Protein AF-A0A7S2J322-F1 (afdb_monomer_lite)

Structure (mmCIF, N/CA/C/O backbone):
data_AF-A0A7S2J322-F1
#
_entry.id   AF-A0A7S2J322-F1
#
loop_
_atom_site.group_PDB
_atom_site.id
_atom_site.type_symbol
_atom_site.label_atom_id
_atom_site.label_alt_id
_atom_site.label_comp_id
_atom_site.label_asym_id
_atom_site.label_entity_id
_atom_site.label_seq_id
_atom_site.pdbx_PDB_ins_code
_atom_site.Cartn_x
_atom_site.Cartn_y
_atom_site.Cartn_z
_atom_site.occupancy
_atom_site.B_iso_or_equiv
_atom_site.auth_seq_id
_atom_site.auth_comp_id
_atom_site.auth_asym_id
_atom_site.auth_atom_id
_atom_site.pdbx_PDB_model_num
ATOM 1 N N . GLU A 1 1 ? -20.732 -16.874 -1.058 1.00 30.86 1 GLU A N 1
ATOM 2 C CA . GLU A 1 1 ? -20.302 -15.501 -0.728 1.00 30.86 1 GLU A CA 1
ATOM 3 C C . GLU A 1 1 ? -19.724 -15.494 0.681 1.00 30.86 1 GLU A C 1
ATOM 5 O O . GLU A 1 1 ? -20.482 -15.759 1.612 1.00 30.86 1 GLU A O 1
ATOM 10 N N . PRO A 1 2 ? -18.413 -15.284 0.896 1.00 35.66 2 PRO A N 1
ATOM 11 C CA . PRO A 1 2 ? -17.950 -14.985 2.237 1.00 35.66 2 PRO A CA 1
ATOM 12 C C . PRO A 1 2 ? -18.415 -13.565 2.567 1.00 35.66 2 PRO A C 1
ATOM 14 O O . PRO A 1 2 ? -18.036 -12.577 1.937 1.00 35.66 2 PRO A O 1
ATOM 17 N N . ILE A 1 3 ? -19.334 -13.515 3.520 1.00 37.97 3 ILE A N 1
ATOM 18 C CA . ILE A 1 3 ? -19.969 -12.330 4.074 1.00 37.97 3 ILE A CA 1
ATOM 19 C C . ILE A 1 3 ? -18.878 -11.418 4.656 1.00 37.97 3 ILE A C 1
ATOM 21 O O . ILE A 1 3 ? -18.383 -11.647 5.752 1.00 37.97 3 ILE A O 1
ATOM 25 N N . LEU A 1 4 ? -18.519 -10.359 3.926 1.00 45.44 4 LEU A N 1
ATOM 26 C CA . LEU A 1 4 ? -17.803 -9.185 4.443 1.00 45.44 4 LEU A CA 1
ATOM 27 C C . LEU A 1 4 ? -18.804 -8.076 4.789 1.00 45.44 4 LEU A C 1
ATOM 29 O O . LEU A 1 4 ? -18.632 -6.929 4.383 1.00 45.44 4 LEU A O 1
ATOM 33 N N . SER A 1 5 ? -19.909 -8.415 5.460 1.00 40.44 5 SER A N 1
ATOM 34 C CA . SER A 1 5 ? -20.973 -7.440 5.744 1.00 40.44 5 SER A CA 1
ATOM 35 C C . SER A 1 5 ? -20.923 -6.838 7.144 1.00 40.44 5 SER A C 1
ATOM 37 O O . SER A 1 5 ? -21.751 -5.991 7.458 1.00 40.44 5 SER A O 1
ATOM 39 N N . THR A 1 6 ? -19.970 -7.216 7.988 1.00 47.28 6 THR A N 1
ATOM 40 C CA . THR A 1 6 ? -19.761 -6.542 9.271 1.00 47.28 6 THR A CA 1
ATOM 41 C C . THR A 1 6 ? -18.275 -6.480 9.528 1.00 47.28 6 THR A C 1
ATOM 43 O O . THR A 1 6 ? -17.659 -7.481 9.886 1.00 47.28 6 THR A O 1
ATOM 46 N N . LEU A 1 7 ? -17.692 -5.305 9.311 1.00 55.72 7 LEU A N 1
ATOM 47 C CA . LEU A 1 7 ? -16.382 -4.990 9.849 1.00 55.72 7 LEU A CA 1
ATOM 48 C C . LEU A 1 7 ? -16.421 -5.319 11.355 1.00 55.72 7 LEU A C 1
ATOM 50 O O . LEU A 1 7 ? -17.170 -4.674 12.090 1.00 55.72 7 LEU A O 1
ATOM 54 N N . SER A 1 8 ? -15.709 -6.362 11.800 1.00 62.47 8 SER A N 1
ATOM 55 C CA . SER A 1 8 ? -15.627 -6.693 13.231 1.00 62.47 8 SER A CA 1
ATOM 56 C C . SER A 1 8 ? -15.111 -5.453 13.957 1.00 62.47 8 SER A C 1
ATOM 58 O O . SER A 1 8 ? -14.046 -4.981 13.575 1.00 62.47 8 SER A O 1
ATOM 60 N N . PRO A 1 9 ? -15.786 -4.903 14.980 1.00 67.44 9 PRO A N 1
ATOM 61 C CA . PRO A 1 9 ? -15.348 -3.667 15.640 1.00 67.44 9 PRO A CA 1
ATOM 62 C C . PRO A 1 9 ? -13.900 -3.728 16.163 1.00 67.44 9 PRO A C 1
ATOM 64 O O . PRO A 1 9 ? -13.290 -2.691 16.405 1.00 67.44 9 PRO A O 1
ATOM 67 N N . GLU A 1 10 ? -13.327 -4.926 16.274 1.00 72.75 10 GLU A N 1
ATOM 68 C CA . GLU A 1 10 ? -11.918 -5.193 16.565 1.00 72.75 10 GLU A CA 1
ATOM 69 C C . GLU A 1 10 ? -10.935 -4.530 15.590 1.00 72.75 10 GLU A C 1
ATOM 71 O O . GLU A 1 10 ? -9.848 -4.158 16.026 1.00 72.75 10 GLU A O 1
ATOM 76 N N . PHE A 1 11 ? -11.293 -4.286 14.317 1.00 74.75 11 PHE A N 1
ATOM 77 C CA . PHE A 1 11 ? -10.397 -3.562 13.397 1.00 74.75 11 PHE A CA 1
ATOM 78 C C . PHE A 1 11 ? -10.073 -2.151 13.911 1.00 74.75 11 PHE A C 1
ATOM 80 O O . PHE A 1 11 ? -9.031 -1.593 13.576 1.00 74.75 11 PHE A O 1
ATOM 87 N N . MET A 1 12 ? -10.949 -1.558 14.734 1.00 74.25 12 MET A N 1
ATOM 88 C CA . MET A 1 12 ? -10.711 -0.237 15.319 1.00 74.25 12 MET A CA 1
ATOM 89 C C . MET A 1 12 ? -9.549 -0.246 16.320 1.00 74.25 12 MET A C 1
ATOM 91 O O . MET A 1 12 ? -8.942 0.802 16.544 1.00 74.25 12 MET A O 1
ATOM 95 N N . LEU A 1 13 ? -9.237 -1.412 16.896 1.00 75.06 13 LEU A N 1
ATOM 96 C CA . LEU A 1 13 ? -8.139 -1.605 17.844 1.00 75.06 13 LEU A CA 1
ATOM 97 C C . LEU A 1 13 ? -6.783 -1.764 17.147 1.00 75.06 13 LEU A C 1
ATOM 99 O O . LEU A 1 13 ? -5.754 -1.610 17.798 1.00 75.06 13 LEU A O 1
ATOM 103 N N . VAL A 1 14 ? -6.767 -2.052 15.841 1.00 79.25 14 VAL A N 1
ATOM 104 C CA . VAL A 1 14 ? -5.527 -2.180 15.071 1.00 79.25 14 VAL A CA 1
ATOM 105 C C . VAL A 1 14 ? -4.951 -0.791 14.799 1.00 79.25 14 VAL A C 1
ATOM 107 O O . VAL A 1 14 ? -5.659 0.123 14.360 1.00 79.25 14 VAL A O 1
ATOM 110 N N . ASP A 1 15 ? -3.655 -0.625 15.061 1.00 84.38 15 ASP A N 1
ATOM 111 C CA . ASP A 1 15 ? -2.931 0.614 14.795 1.00 84.38 15 ASP A CA 1
ATOM 112 C C . ASP A 1 15 ? -1.641 0.346 14.016 1.00 84.38 15 ASP A C 1
ATOM 114 O O . ASP A 1 15 ? -0.675 -0.191 14.551 1.00 84.38 15 ASP A O 1
ATOM 118 N N . PHE A 1 16 ? -1.630 0.736 12.741 1.00 87.50 16 PHE A N 1
ATOM 119 C CA . PHE A 1 16 ? -0.447 0.692 11.882 1.00 87.50 16 PHE A CA 1
ATOM 120 C C . PHE A 1 16 ? 0.349 2.002 11.882 1.00 87.50 16 PHE A C 1
ATOM 122 O O . PHE A 1 16 ? 1.299 2.126 11.108 1.00 87.50 16 PHE A O 1
ATOM 129 N N . THR A 1 17 ? -0.030 3.000 12.690 1.00 90.94 17 THR A N 1
ATOM 130 C CA . THR A 1 17 ? 0.619 4.317 12.677 1.00 90.94 17 THR A CA 1
ATOM 131 C C . THR A 1 17 ? 2.111 4.183 12.955 1.00 90.94 17 THR A C 1
ATOM 133 O O . THR A 1 17 ? 2.521 3.612 13.963 1.00 90.94 17 THR A O 1
ATOM 136 N N . GLY A 1 18 ? 2.930 4.746 12.071 1.00 92.19 18 GLY A N 1
ATOM 137 C CA . GLY A 1 18 ? 4.379 4.685 12.195 1.00 92.19 18 GLY A CA 1
ATOM 138 C C . GLY A 1 18 ? 5.085 4.588 10.853 1.00 92.19 18 GLY A C 1
ATOM 139 O O . GLY A 1 18 ? 4.483 4.751 9.790 1.00 92.19 18 GLY A O 1
ATOM 140 N N . THR A 1 19 ? 6.385 4.326 10.924 1.00 91.75 19 THR A N 1
ATOM 141 C CA . THR A 1 19 ? 7.262 4.209 9.761 1.00 91.75 19 THR A CA 1
ATOM 142 C C . THR A 1 19 ? 7.713 2.765 9.608 1.00 91.75 19 THR A C 1
ATOM 144 O O . THR A 1 19 ? 8.256 2.177 10.539 1.00 91.75 19 THR A O 1
ATOM 147 N N . TRP A 1 20 ? 7.512 2.213 8.416 1.00 90.44 20 TRP A N 1
ATOM 148 C CA . TRP A 1 20 ? 7.748 0.814 8.089 1.00 90.44 20 TRP A CA 1
ATOM 149 C C . TRP A 1 20 ? 8.712 0.708 6.915 1.00 90.44 20 TRP A C 1
ATOM 151 O O . TRP A 1 20 ? 8.510 1.344 5.880 1.00 90.44 20 TRP A O 1
ATOM 161 N N . SER A 1 21 ? 9.749 -0.110 7.052 1.00 87.81 21 SER A N 1
ATOM 162 C CA . SER A 1 21 ? 10.629 -0.481 5.946 1.00 87.81 21 SER A CA 1
ATOM 163 C C . SER A 1 21 ? 10.218 -1.837 5.380 1.00 87.81 21 SER A C 1
ATOM 165 O O . SER A 1 21 ? 9.798 -2.740 6.105 1.00 87.81 21 SER A O 1
ATOM 167 N N . ARG A 1 22 ? 10.326 -1.991 4.059 1.00 84.88 22 ARG A N 1
ATOM 168 C CA . ARG A 1 22 ? 10.094 -3.287 3.417 1.00 84.88 22 ARG A CA 1
ATOM 169 C C . ARG A 1 22 ? 11.238 -4.259 3.727 1.00 84.88 22 ARG A C 1
ATOM 171 O O . ARG A 1 22 ? 12.371 -4.001 3.330 1.00 84.88 22 ARG A O 1
ATOM 178 N N . ASP A 1 23 ? 10.910 -5.421 4.295 1.00 85.19 23 ASP A N 1
ATOM 179 C CA . ASP A 1 23 ? 11.777 -6.607 4.277 1.00 85.19 23 ASP A CA 1
ATOM 180 C C . ASP A 1 23 ? 11.563 -7.372 2.961 1.00 85.19 23 ASP A C 1
ATOM 182 O O . ASP A 1 23 ? 10.588 -8.105 2.784 1.00 85.19 23 ASP A O 1
ATOM 186 N N . ASN A 1 24 ? 12.461 -7.163 1.998 1.00 81.50 24 ASN A N 1
ATOM 187 C CA . ASN A 1 24 ? 12.343 -7.758 0.668 1.00 81.50 24 ASN A CA 1
ATOM 188 C C . ASN A 1 24 ? 12.538 -9.287 0.662 1.00 81.50 24 ASN A C 1
ATOM 190 O O . ASN A 1 24 ? 12.063 -9.937 -0.272 1.00 81.50 24 ASN A O 1
ATOM 194 N N . ALA A 1 25 ? 13.166 -9.866 1.693 1.00 82.44 25 ALA A N 1
ATOM 195 C CA . ALA A 1 25 ? 13.363 -11.309 1.821 1.00 82.44 25 ALA A CA 1
ATOM 196 C C . ALA A 1 25 ? 12.055 -12.050 2.140 1.00 82.44 25 ALA A C 1
ATOM 198 O O . ALA A 1 25 ? 11.956 -13.254 1.916 1.00 82.44 25 ALA A O 1
ATOM 199 N N . ARG A 1 26 ? 11.039 -11.325 2.626 1.00 82.12 26 ARG A N 1
ATOM 200 C CA . ARG A 1 26 ? 9.709 -11.857 2.953 1.00 82.12 26 ARG A CA 1
ATOM 201 C C . ARG A 1 26 ? 8.662 -11.610 1.863 1.00 82.12 26 ARG A C 1
ATOM 203 O O . ARG A 1 26 ? 7.484 -11.881 2.075 1.00 82.12 26 ARG A O 1
ATOM 210 N N . ASN A 1 27 ? 9.059 -11.105 0.693 1.00 81.31 27 ASN A N 1
ATOM 211 C CA . ASN A 1 27 ? 8.135 -10.940 -0.428 1.00 81.31 27 ASN A CA 1
ATOM 212 C C . ASN A 1 27 ? 7.675 -12.311 -0.952 1.00 81.31 27 ASN A C 1
ATOM 214 O O . ASN A 1 27 ? 8.493 -13.120 -1.382 1.00 81.31 27 ASN A O 1
ATOM 218 N N . VAL A 1 28 ? 6.362 -12.535 -1.011 1.00 84.69 28 VAL A N 1
ATOM 219 C CA . VAL A 1 28 ? 5.769 -13.744 -1.602 1.00 84.69 28 VAL A CA 1
ATOM 220 C C . VAL A 1 28 ? 5.125 -13.389 -2.944 1.00 84.69 28 VAL A C 1
ATOM 222 O O . VAL A 1 28 ? 4.242 -12.537 -3.002 1.00 84.69 28 VAL A O 1
ATOM 225 N N . GLY A 1 29 ? 5.575 -14.020 -4.034 1.00 85.81 29 GLY A N 1
ATOM 226 C CA . GLY A 1 29 ? 4.939 -13.927 -5.358 1.00 85.81 29 GLY A CA 1
ATOM 227 C C . GLY A 1 29 ? 5.056 -12.575 -6.081 1.00 85.81 29 GLY A C 1
ATOM 228 O O . GLY A 1 29 ? 4.367 -12.348 -7.077 1.00 85.81 29 GLY A O 1
ATOM 229 N N . LEU A 1 30 ? 5.871 -11.635 -5.579 1.00 85.19 30 LEU A N 1
ATOM 230 C CA . LEU A 1 30 ? 5.950 -10.279 -6.139 1.00 85.19 30 LEU A CA 1
ATOM 231 C C . LEU A 1 30 ? 6.590 -10.255 -7.535 1.00 85.19 30 LEU A C 1
ATOM 233 O O . LEU A 1 30 ? 6.150 -9.486 -8.386 1.00 85.19 30 LEU A O 1
ATOM 237 N N . VAL A 1 31 ? 7.608 -11.081 -7.788 1.00 88.94 31 VAL A N 1
ATOM 238 C CA . VAL A 1 31 ? 8.279 -11.131 -9.098 1.00 88.94 31 VAL A CA 1
ATOM 239 C C . VAL A 1 31 ? 7.310 -11.642 -10.159 1.00 88.94 31 VAL A C 1
ATOM 241 O O . VAL A 1 31 ? 7.130 -10.997 -11.189 1.00 88.94 31 VAL A O 1
ATOM 244 N N . GLU A 1 32 ? 6.624 -12.743 -9.870 1.00 88.56 32 GLU A N 1
ATOM 245 C CA . GLU A 1 32 ? 5.627 -13.365 -10.736 1.00 88.56 32 GLU A CA 1
ATOM 246 C C . GLU A 1 32 ? 4.462 -12.407 -10.995 1.00 88.56 32 GLU A C 1
ATOM 248 O O . GLU A 1 32 ? 4.017 -12.254 -12.133 1.00 88.56 32 GLU A O 1
ATOM 253 N N . ALA A 1 33 ? 4.004 -11.698 -9.958 1.00 82.69 33 ALA A N 1
ATOM 254 C CA . ALA A 1 33 ? 2.957 -10.694 -10.091 1.00 82.69 33 ALA A CA 1
ATOM 255 C C . ALA A 1 33 ? 3.381 -9.517 -10.982 1.00 82.69 33 ALA A C 1
ATOM 257 O O . ALA A 1 33 ? 2.555 -9.014 -11.740 1.00 82.69 33 ALA A O 1
ATOM 258 N N . LEU A 1 34 ? 4.640 -9.071 -10.918 1.00 84.81 34 LEU A N 1
ATOM 259 C CA . LEU A 1 34 ? 5.160 -8.010 -11.788 1.00 84.81 34 LEU A CA 1
ATOM 260 C C . LEU A 1 34 ? 5.328 -8.500 -13.232 1.00 84.81 34 LEU A C 1
ATOM 262 O O . LEU A 1 34 ? 4.913 -7.811 -14.163 1.00 84.81 34 LEU A O 1
ATOM 266 N N . GLN A 1 35 ? 5.857 -9.708 -13.436 1.00 86.00 35 GLN A N 1
ATOM 267 C CA . GLN A 1 35 ? 5.973 -10.315 -14.767 1.00 86.00 35 GLN A CA 1
ATOM 268 C C . GLN A 1 35 ? 4.609 -10.497 -15.433 1.00 86.00 35 GLN A C 1
ATOM 270 O O . GLN A 1 35 ? 4.432 -10.134 -16.595 1.00 86.00 35 GLN A O 1
ATOM 275 N N . ALA A 1 36 ? 3.614 -10.983 -14.685 1.00 81.81 36 ALA A N 1
ATOM 276 C CA . ALA A 1 36 ? 2.243 -11.106 -15.170 1.00 81.81 36 ALA A CA 1
ATOM 277 C C . ALA A 1 36 ? 1.667 -9.757 -15.626 1.00 81.81 36 ALA A C 1
ATOM 279 O O . ALA A 1 36 ? 0.791 -9.721 -16.481 1.00 81.81 36 ALA A O 1
ATOM 280 N N . ARG A 1 37 ? 2.175 -8.638 -15.101 1.00 76.00 37 ARG A N 1
ATOM 281 C CA . ARG A 1 37 ? 1.763 -7.277 -15.473 1.00 76.00 37 ARG A CA 1
ATOM 282 C C . ARG A 1 37 ? 2.624 -6.650 -16.573 1.00 76.00 37 ARG A C 1
ATOM 284 O O . ARG A 1 37 ? 2.468 -5.467 -16.855 1.00 76.00 37 ARG A O 1
ATOM 291 N N . GLY A 1 38 ? 3.479 -7.441 -17.221 1.00 77.88 38 GLY A N 1
ATOM 292 C CA . GLY A 1 38 ? 4.224 -7.047 -18.418 1.00 77.88 38 GLY A CA 1
ATOM 293 C C . GLY A 1 38 ? 5.667 -6.608 -18.175 1.00 77.88 38 GLY A C 1
ATOM 294 O O . GLY A 1 38 ? 6.322 -6.196 -19.127 1.00 77.88 38 GLY A O 1
ATOM 295 N N . HIS A 1 39 ? 6.180 -6.709 -16.946 1.00 80.75 39 HIS A N 1
ATOM 296 C CA . HIS A 1 39 ? 7.602 -6.477 -16.688 1.00 80.75 39 HIS A CA 1
ATOM 297 C C . HIS A 1 39 ? 8.454 -7.618 -17.251 1.00 80.75 39 HIS A C 1
ATOM 299 O O . HIS A 1 39 ? 8.081 -8.792 -17.158 1.00 80.75 39 HIS A O 1
ATOM 305 N N . SER A 1 40 ? 9.640 -7.294 -17.771 1.00 87.88 40 SER A N 1
ATOM 306 C CA . SER A 1 40 ? 10.645 -8.326 -18.036 1.00 87.88 40 SER A CA 1
ATOM 307 C C . SER A 1 40 ? 11.086 -8.998 -16.727 1.00 87.88 40 SER A C 1
ATOM 309 O O . SER A 1 40 ? 10.933 -8.445 -15.634 1.00 87.88 40 SER A O 1
ATOM 311 N N . ALA A 1 41 ? 11.655 -10.203 -16.817 1.00 89.62 41 ALA A N 1
ATOM 312 C CA . ALA A 1 41 ? 12.141 -10.922 -15.637 1.00 89.62 41 ALA A CA 1
ATOM 313 C C . ALA A 1 41 ? 13.189 -10.124 -14.843 1.00 89.62 41 ALA A C 1
ATOM 315 O O . ALA A 1 41 ? 13.161 -10.120 -13.613 1.00 89.62 41 ALA A O 1
ATOM 316 N N . GLU A 1 42 ? 14.069 -9.413 -15.548 1.00 91.06 42 GLU A N 1
ATOM 317 C CA . GLU A 1 42 ? 15.102 -8.572 -14.946 1.00 91.06 42 GLU A CA 1
ATOM 318 C C . GLU A 1 42 ? 14.493 -7.366 -14.214 1.00 91.06 42 GLU A C 1
ATOM 320 O O . GLU A 1 42 ? 14.791 -7.135 -13.041 1.00 91.06 42 GLU A O 1
ATOM 325 N N . GLU A 1 43 ? 13.571 -6.642 -14.854 1.00 87.69 43 GLU A N 1
ATOM 326 C CA . GLU A 1 43 ? 12.896 -5.489 -14.242 1.00 87.69 43 GLU A CA 1
ATOM 327 C C . GLU A 1 43 ? 12.037 -5.887 -13.038 1.00 87.69 43 GLU A C 1
ATOM 329 O O . GLU A 1 43 ? 11.980 -5.151 -12.047 1.00 87.69 43 GLU A O 1
ATOM 334 N N . ALA A 1 44 ? 11.376 -7.046 -13.111 1.00 88.06 44 ALA A N 1
ATOM 335 C CA . ALA A 1 44 ? 10.562 -7.585 -12.031 1.00 88.06 44 ALA A CA 1
ATOM 336 C C . ALA A 1 44 ? 11.424 -7.935 -10.809 1.00 88.06 44 ALA A C 1
ATOM 338 O O . ALA A 1 44 ? 11.118 -7.492 -9.700 1.00 88.06 44 ALA A O 1
ATOM 339 N N . ALA A 1 45 ? 12.537 -8.649 -11.009 1.00 90.62 45 ALA A N 1
ATOM 340 C CA . ALA A 1 45 ? 13.478 -8.981 -9.941 1.00 90.62 45 ALA A CA 1
ATOM 341 C C . ALA A 1 45 ? 14.102 -7.723 -9.313 1.00 90.62 45 ALA A C 1
ATOM 343 O O . ALA A 1 45 ? 14.121 -7.581 -8.088 1.00 90.62 45 ALA A O 1
ATOM 344 N N . ALA A 1 46 ? 14.542 -6.769 -10.142 1.00 88.62 46 ALA A N 1
ATOM 345 C CA . ALA A 1 46 ? 15.109 -5.508 -9.673 1.00 88.62 46 ALA A CA 1
ATOM 346 C C . ALA A 1 46 ? 14.083 -4.656 -8.907 1.00 88.62 46 ALA A C 1
ATOM 348 O O . ALA A 1 46 ? 14.422 -3.979 -7.942 1.00 88.62 46 ALA A O 1
ATOM 349 N N . SER A 1 47 ? 12.812 -4.670 -9.308 1.00 86.38 47 SER A N 1
ATOM 350 C CA . SER A 1 47 ? 11.755 -3.917 -8.619 1.00 86.38 47 SER A CA 1
ATOM 351 C C . SER A 1 47 ? 11.309 -4.588 -7.317 1.00 86.38 47 SER A C 1
ATOM 353 O O . SER A 1 47 ? 11.020 -3.902 -6.329 1.00 86.38 47 SER A O 1
ATOM 355 N N . ALA A 1 48 ? 11.293 -5.921 -7.278 1.00 87.56 48 ALA A N 1
ATOM 356 C CA . ALA A 1 48 ? 10.978 -6.683 -6.076 1.00 87.56 48 ALA A CA 1
ATOM 357 C C . ALA A 1 48 ? 12.029 -6.495 -4.968 1.00 87.56 48 ALA A C 1
ATOM 359 O O . ALA A 1 48 ? 11.672 -6.502 -3.791 1.00 87.56 48 ALA A O 1
ATOM 360 N N . SER A 1 49 ? 13.294 -6.253 -5.323 1.00 86.62 49 SER A N 1
ATOM 361 C CA . SER A 1 49 ? 14.389 -6.099 -4.359 1.00 86.62 49 SER A CA 1
ATOM 362 C C . SER A 1 49 ? 14.584 -4.678 -3.817 1.00 86.62 49 SER A C 1
ATOM 364 O O . SER A 1 49 ? 15.183 -4.532 -2.753 1.00 86.62 49 SER A O 1
ATOM 366 N N . LYS A 1 50 ? 14.077 -3.634 -4.493 1.00 85.00 50 LYS A N 1
ATOM 367 C CA . LYS A 1 50 ? 14.298 -2.226 -4.097 1.00 85.00 50 LYS A CA 1
ATOM 368 C C . LYS A 1 50 ? 13.874 -1.935 -2.644 1.00 85.00 50 LYS A C 1
ATOM 370 O O . LYS A 1 50 ? 12.788 -2.341 -2.238 1.00 85.00 50 LYS A O 1
ATOM 375 N N . PRO A 1 51 ? 14.647 -1.210 -1.835 1.00 83.38 51 PRO A N 1
ATOM 376 C CA . PRO A 1 51 ? 14.115 -0.725 -0.571 1.00 83.38 51 PRO A CA 1
ATOM 377 C C . PRO A 1 51 ? 12.989 0.285 -0.838 1.00 83.38 51 PRO A C 1
ATOM 379 O O . PRO A 1 51 ? 12.932 0.922 -1.890 1.00 83.38 51 PRO A O 1
ATOM 382 N N . TYR A 1 52 ? 12.059 0.388 0.102 1.00 85.50 52 TYR A N 1
ATOM 383 C CA . TYR A 1 52 ? 11.234 1.578 0.261 1.00 85.50 52 TYR A CA 1
ATOM 384 C C . TYR A 1 52 ? 10.794 1.674 1.718 1.00 85.50 52 TYR A C 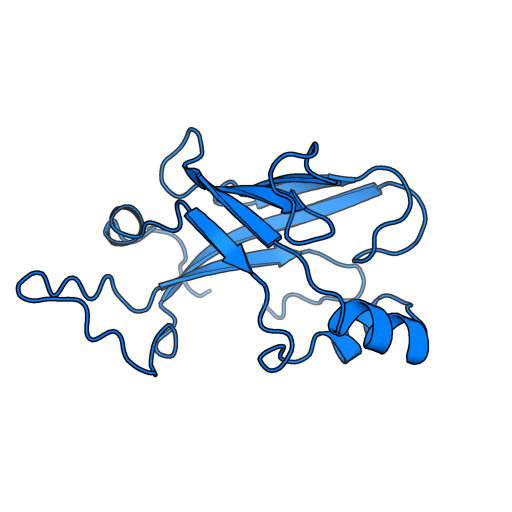1
ATOM 386 O O . TYR A 1 52 ? 10.666 0.658 2.412 1.00 85.50 52 TYR A O 1
ATOM 394 N N . VAL A 1 53 ? 10.519 2.899 2.147 1.00 90.94 53 VAL A N 1
ATOM 395 C CA . VAL A 1 53 ? 9.906 3.192 3.439 1.00 90.94 53 VAL A CA 1
ATOM 396 C C . VAL A 1 53 ? 8.487 3.696 3.230 1.00 90.94 53 VAL A C 1
ATOM 398 O O . VAL A 1 53 ? 8.184 4.360 2.235 1.00 90.94 53 VAL A O 1
ATOM 401 N N . GLN A 1 54 ? 7.600 3.350 4.155 1.00 93.31 54 GLN A N 1
ATOM 402 C CA . GLN A 1 54 ? 6.238 3.847 4.209 1.00 93.31 54 GLN A CA 1
ATOM 403 C C . GLN A 1 54 ? 5.947 4.478 5.561 1.00 93.31 54 GLN A C 1
ATOM 405 O O . GLN A 1 54 ? 6.159 3.851 6.592 1.00 93.31 54 GLN A O 1
ATOM 410 N N . ALA A 1 55 ? 5.399 5.687 5.549 1.00 94.38 55 ALA A N 1
ATOM 411 C CA . ALA A 1 55 ? 4.785 6.287 6.720 1.00 94.38 55 ALA A CA 1
ATOM 412 C C . ALA A 1 55 ? 3.272 6.067 6.649 1.00 94.38 55 ALA A C 1
ATOM 414 O O . ALA A 1 55 ? 2.626 6.429 5.662 1.00 94.38 55 ALA A O 1
ATOM 415 N N . TRP A 1 56 ? 2.726 5.454 7.691 1.00 95.00 56 TRP A N 1
ATOM 416 C CA . TRP A 1 56 ? 1.317 5.119 7.827 1.00 95.00 56 TRP A CA 1
ATOM 417 C C . TRP A 1 56 ? 0.686 6.022 8.882 1.00 95.00 56 TRP A C 1
ATOM 419 O O . TRP A 1 56 ? 1.248 6.232 9.959 1.00 95.00 56 TRP A O 1
ATOM 429 N N . ARG A 1 57 ? -0.498 6.549 8.575 1.00 95.31 57 ARG A N 1
ATOM 430 C CA . ARG A 1 57 ? -1.321 7.333 9.501 1.00 95.31 57 ARG A CA 1
ATOM 431 C C . ARG A 1 57 ? -2.793 7.015 9.293 1.00 95.31 57 ARG A C 1
ATOM 433 O O . ARG A 1 57 ? -3.198 6.650 8.188 1.00 95.31 57 ARG A O 1
ATOM 440 N N . ARG A 1 58 ? -3.601 7.200 10.334 1.00 94.12 58 ARG A N 1
ATOM 441 C CA . ARG A 1 58 ? -5.054 7.023 10.232 1.00 94.12 58 ARG A CA 1
ATOM 442 C C . ARG A 1 58 ? -5.656 7.984 9.199 1.00 94.12 58 ARG A C 1
ATOM 444 O O . ARG A 1 58 ? -5.228 9.138 9.077 1.00 94.12 58 ARG A O 1
ATOM 451 N N . GLY A 1 59 ? -6.623 7.473 8.440 1.00 92.12 59 GLY A N 1
ATOM 452 C CA . GLY A 1 59 ? -7.476 8.259 7.555 1.00 92.12 59 GLY A CA 1
ATOM 453 C C . GLY A 1 59 ? -8.560 9.022 8.319 1.00 92.12 59 GLY A C 1
ATOM 454 O O . GLY A 1 59 ? -8.534 9.114 9.547 1.00 92.12 59 GLY A O 1
ATOM 455 N N . ALA A 1 60 ? -9.506 9.596 7.576 1.00 91.50 60 ALA A N 1
ATOM 456 C CA . ALA A 1 60 ? -10.593 10.376 8.163 1.00 91.50 60 ALA A CA 1
ATOM 457 C C . ALA A 1 60 ? -11.708 9.480 8.721 1.00 91.50 60 ALA A C 1
ATOM 459 O O . ALA A 1 60 ? -12.316 9.835 9.730 1.00 91.50 60 ALA A O 1
ATOM 460 N N . GLN A 1 61 ? -11.975 8.334 8.082 1.00 89.50 61 GLN A N 1
ATOM 461 C CA . GLN A 1 61 ? -12.974 7.372 8.549 1.00 89.50 61 GLN A CA 1
ATOM 462 C C . GLN A 1 61 ? -12.329 6.186 9.289 1.00 89.50 61 GLN A C 1
ATOM 464 O O . GLN A 1 61 ? -11.166 5.845 9.044 1.00 89.50 61 GLN A O 1
ATOM 469 N N . PRO A 1 62 ? -13.072 5.517 10.193 1.00 84.94 62 PRO A N 1
ATOM 470 C CA . PRO A 1 62 ? -12.597 4.311 10.861 1.00 84.94 62 PRO A CA 1
ATOM 471 C C . PRO A 1 62 ? -12.155 3.225 9.875 1.00 84.94 62 PRO A C 1
ATOM 473 O O . PRO A 1 62 ? -12.875 2.883 8.940 1.00 84.94 62 PRO A O 1
ATOM 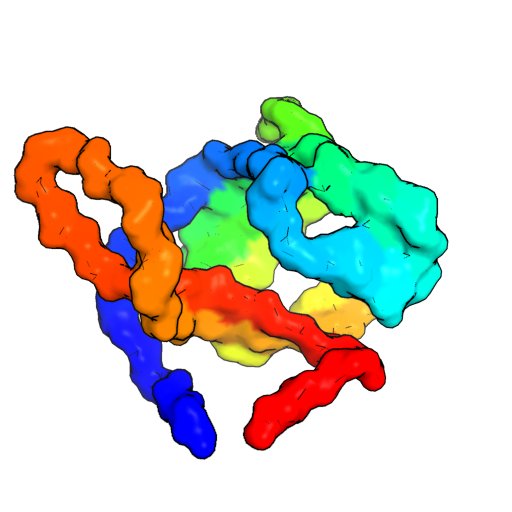476 N N . GLY A 1 63 ? -10.976 2.652 10.125 1.00 84.19 63 GLY A N 1
ATOM 477 C CA . GLY A 1 63 ? -10.403 1.579 9.310 1.00 84.19 63 GLY A CA 1
ATOM 478 C C . GLY A 1 63 ? -9.669 2.055 8.056 1.00 84.19 63 GLY A C 1
ATOM 479 O O . GLY A 1 63 ? -9.021 1.231 7.420 1.00 84.19 63 GLY A O 1
ATOM 480 N N . GLU A 1 64 ? -9.726 3.347 7.721 1.00 90.94 64 GLU A N 1
ATOM 481 C CA . GLU A 1 64 ? -8.958 3.912 6.613 1.00 90.94 64 GLU A CA 1
ATOM 482 C C . GLU A 1 64 ? -7.518 4.221 7.017 1.00 90.94 64 GLU A C 1
ATOM 484 O O . GLU A 1 64 ? -7.239 4.683 8.130 1.00 90.94 64 GLU A O 1
ATOM 489 N N . TRP A 1 65 ? -6.613 4.069 6.055 1.00 94.38 65 TRP A N 1
ATOM 490 C CA . TRP A 1 65 ? -5.197 4.374 6.228 1.00 94.38 65 TRP A CA 1
ATOM 491 C C . TRP A 1 65 ? -4.692 5.269 5.110 1.00 94.38 65 TRP A C 1
ATOM 493 O O . TRP A 1 65 ? -4.991 5.045 3.940 1.00 94.38 65 TRP A O 1
ATOM 503 N N . VAL A 1 66 ? -3.890 6.269 5.464 1.00 96.12 66 VAL A N 1
ATOM 504 C CA . VAL A 1 66 ? -3.089 7.020 4.498 1.00 96.12 66 VAL A CA 1
ATOM 505 C C . VAL A 1 66 ? -1.656 6.529 4.575 1.00 96.12 66 VAL A C 1
ATOM 507 O O . VAL A 1 66 ? -1.068 6.477 5.657 1.00 96.12 66 VAL A O 1
ATOM 510 N N . VAL A 1 67 ? -1.101 6.185 3.416 1.00 95.06 67 VAL A N 1
ATOM 511 C CA . VAL A 1 67 ? 0.247 5.635 3.296 1.00 95.06 67 VAL A CA 1
ATOM 512 C C . VAL A 1 67 ? 1.067 6.493 2.348 1.00 95.06 67 VAL A C 1
ATOM 514 O O . VAL A 1 67 ? 0.824 6.526 1.138 1.00 95.06 67 VAL A O 1
ATOM 517 N N . ALA A 1 68 ? 2.075 7.152 2.904 1.00 93.88 68 ALA A N 1
ATOM 518 C CA . ALA A 1 68 ? 3.091 7.877 2.162 1.00 93.88 68 ALA A CA 1
ATOM 519 C C . ALA A 1 68 ? 4.282 6.945 1.918 1.00 93.88 68 ALA A C 1
ATOM 521 O O . ALA A 1 68 ? 4.843 6.394 2.857 1.00 93.88 68 ALA A O 1
ATOM 522 N N . THR A 1 69 ? 4.657 6.729 0.660 1.00 90.94 69 THR A N 1
ATOM 523 C CA . THR A 1 69 ? 5.781 5.873 0.263 1.00 90.94 69 THR A CA 1
ATOM 524 C C . THR A 1 69 ? 6.952 6.732 -0.201 1.00 90.94 69 THR A C 1
ATOM 526 O O . THR A 1 69 ? 6.792 7.598 -1.063 1.00 90.94 69 THR A O 1
ATOM 529 N N . PHE A 1 70 ? 8.141 6.442 0.312 1.00 89.25 70 PHE A N 1
ATOM 530 C CA . PHE A 1 70 ? 9.401 7.117 0.005 1.00 89.25 70 PHE A CA 1
ATOM 531 C C . PHE A 1 70 ? 10.275 6.202 -0.868 1.00 89.25 70 PHE A C 1
ATOM 533 O O . PHE A 1 70 ? 9.989 5.008 -1.003 1.00 89.25 70 PHE A O 1
ATOM 540 N N . ARG A 1 71 ? 11.260 6.762 -1.582 1.00 75.44 71 ARG A N 1
ATOM 541 C CA . ARG A 1 71 ? 12.172 5.956 -2.422 1.00 75.44 71 ARG A CA 1
ATOM 542 C C . ARG A 1 71 ? 13.223 5.237 -1.579 1.00 75.44 71 ARG A C 1
ATOM 544 O O . ARG A 1 71 ? 13.496 4.082 -1.868 1.00 75.44 71 ARG A O 1
ATOM 551 N N . ASP A 1 72 ? 13.689 5.888 -0.519 1.00 74.94 72 ASP A N 1
ATOM 552 C CA . ASP A 1 72 ? 14.741 5.406 0.375 1.00 74.94 72 ASP A CA 1
ATOM 553 C C . ASP A 1 72 ? 14.295 5.545 1.845 1.00 74.94 72 ASP A C 1
ATOM 555 O O . ASP A 1 72 ? 13.100 5.684 2.122 1.00 74.94 72 ASP A O 1
ATOM 559 N N . ASP A 1 73 ? 15.242 5.482 2.781 1.00 69.38 73 ASP A N 1
ATOM 560 C CA . ASP A 1 73 ? 15.039 5.700 4.219 1.00 69.38 73 ASP A CA 1
ATOM 561 C C . ASP A 1 73 ? 14.836 7.174 4.605 1.00 69.38 73 ASP A C 1
ATOM 563 O O . ASP A 1 73 ? 14.514 7.483 5.754 1.00 69.38 73 ASP A O 1
ATOM 567 N N . ASP A 1 74 ? 14.953 8.084 3.639 1.00 76.06 74 ASP A N 1
ATOM 568 C CA . ASP A 1 74 ? 14.727 9.505 3.845 1.00 76.06 74 ASP A CA 1
ATOM 569 C C . ASP A 1 74 ? 13.231 9.863 3.828 1.00 76.06 74 ASP A C 1
ATOM 571 O O . ASP A 1 74 ? 12.632 10.156 2.789 1.00 76.06 74 ASP A O 1
ATOM 575 N N . THR A 1 75 ? 12.627 9.882 5.017 1.00 76.19 75 THR A N 1
ATOM 576 C CA . THR A 1 75 ? 11.264 10.390 5.233 1.00 76.19 75 THR A CA 1
ATOM 577 C C . THR A 1 75 ? 11.193 11.917 5.357 1.00 76.19 75 THR A C 1
ATOM 579 O O . THR A 1 75 ? 10.114 12.450 5.612 1.00 76.19 75 THR A O 1
ATOM 582 N N . SER A 1 76 ? 12.318 12.634 5.241 1.00 80.19 76 SER A N 1
ATOM 583 C CA . SER A 1 76 ? 12.358 14.105 5.267 1.00 80.19 76 SER A CA 1
ATOM 584 C C . SER A 1 76 ? 12.122 14.730 3.8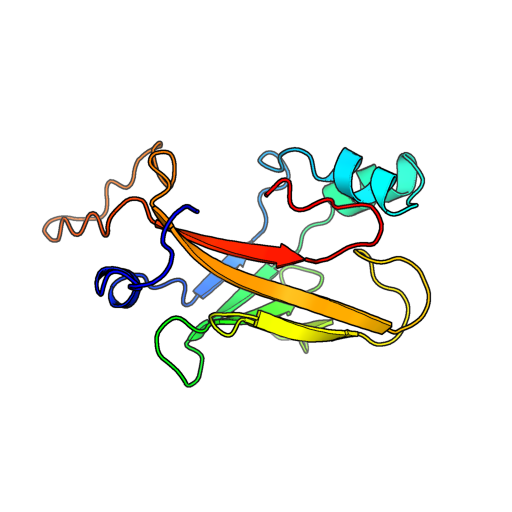87 1.00 80.19 76 SER A C 1
ATOM 586 O O . SER A 1 76 ? 11.682 15.879 3.795 1.00 80.19 76 SER A O 1
ATOM 588 N N . ALA A 1 77 ? 12.347 13.967 2.814 1.00 83.06 77 ALA A N 1
ATOM 589 C CA . ALA A 1 77 ? 11.984 14.343 1.454 1.00 83.06 77 ALA A CA 1
ATOM 590 C C . ALA A 1 77 ? 10.470 14.177 1.197 1.00 83.06 77 ALA A C 1
ATOM 592 O O . ALA A 1 77 ? 9.818 13.365 1.853 1.00 83.06 77 ALA A O 1
ATOM 593 N N . PRO A 1 78 ? 9.879 14.889 0.215 1.00 85.94 78 PRO A N 1
ATOM 594 C CA . PRO A 1 78 ? 8.498 14.644 -0.192 1.00 85.94 78 PRO A CA 1
ATOM 595 C C . PRO A 1 78 ? 8.282 13.175 -0.594 1.00 85.94 78 PRO A C 1
ATOM 597 O O . PRO A 1 78 ? 9.121 12.609 -1.307 1.00 85.94 78 PRO A O 1
ATOM 600 N N . PRO A 1 79 ? 7.164 12.544 -0.188 1.00 88.81 79 PRO A N 1
ATOM 601 C CA . PRO A 1 79 ? 6.896 11.169 -0.567 1.00 88.81 79 PRO A CA 1
ATOM 602 C C . PRO A 1 79 ? 6.780 11.068 -2.084 1.00 88.81 79 PRO A C 1
ATOM 604 O O . PRO A 1 79 ? 6.148 11.897 -2.739 1.00 88.81 79 PRO A O 1
ATOM 607 N N . ARG A 1 80 ? 7.333 9.996 -2.659 1.00 86.00 80 ARG A N 1
ATOM 608 C CA . ARG A 1 80 ? 7.152 9.722 -4.094 1.00 86.00 80 ARG A CA 1
ATOM 609 C C . ARG A 1 80 ? 5.696 9.415 -4.440 1.00 86.00 80 ARG A C 1
ATOM 611 O O . ARG A 1 80 ? 5.341 9.413 -5.614 1.00 86.00 80 ARG A O 1
ATOM 618 N N . ARG A 1 81 ? 4.901 9.045 -3.434 1.00 87.19 81 ARG A N 1
ATOM 619 C CA . ARG A 1 81 ? 3.501 8.667 -3.566 1.00 87.19 81 ARG A CA 1
ATOM 620 C C . ARG A 1 81 ? 2.802 8.746 -2.217 1.00 87.19 81 ARG A C 1
ATOM 622 O O . ARG A 1 81 ? 3.327 8.211 -1.250 1.00 87.19 81 ARG A O 1
ATOM 629 N N . GLU A 1 82 ? 1.595 9.291 -2.180 1.00 91.94 82 GLU A N 1
ATOM 630 C CA . GLU A 1 82 ? 0.675 9.163 -1.047 1.00 91.94 82 GLU A CA 1
ATOM 631 C C . GLU A 1 82 ? -0.643 8.557 -1.543 1.00 91.94 82 GLU A C 1
ATOM 633 O O . GLU A 1 82 ? -1.127 8.925 -2.612 1.00 91.94 82 GLU A O 1
ATOM 638 N N . LEU A 1 83 ? -1.189 7.588 -0.806 1.00 92.62 83 LEU A N 1
ATOM 639 C CA . LEU A 1 83 ? -2.468 6.947 -1.116 1.00 92.62 83 LEU A CA 1
ATOM 640 C C . LEU A 1 83 ? -3.346 6.861 0.129 1.00 92.62 83 LEU A C 1
ATOM 642 O O . LEU A 1 83 ? -2.878 6.433 1.184 1.00 92.62 83 LEU A O 1
ATOM 646 N N . LEU A 1 84 ? -4.627 7.189 -0.032 1.00 94.94 84 LEU A N 1
ATOM 647 C CA . LEU A 1 84 ? -5.680 6.808 0.904 1.00 94.94 84 LEU A CA 1
ATOM 648 C C . LEU A 1 84 ? -6.176 5.406 0.535 1.00 94.94 84 LEU A C 1
ATOM 650 O O . LEU A 1 84 ? -6.501 5.151 -0.622 1.00 94.94 84 LEU A O 1
ATOM 654 N N . TYR A 1 85 ? -6.265 4.528 1.526 1.00 93.31 85 TYR A N 1
ATOM 655 C CA . TYR A 1 85 ? -6.881 3.210 1.434 1.00 93.31 85 TYR A CA 1
ATOM 656 C C . TYR A 1 85 ? -8.221 3.251 2.174 1.00 93.31 85 TYR A C 1
ATOM 658 O O . TYR A 1 85 ? -8.266 2.942 3.368 1.00 93.31 85 TYR A O 1
ATOM 666 N N . PRO A 1 86 ? -9.308 3.681 1.505 1.00 93.69 86 PRO A N 1
ATOM 667 C CA . PRO A 1 86 ? -10.635 3.657 2.094 1.00 93.69 86 PRO A CA 1
ATOM 668 C C . PRO A 1 86 ? -11.169 2.225 2.128 1.00 93.69 86 PRO A C 1
ATOM 670 O O . PRO A 1 86 ? -10.812 1.407 1.275 1.00 93.69 86 PRO A O 1
ATOM 673 N N . ILE A 1 87 ? -12.048 1.926 3.083 1.00 90.00 87 ILE A N 1
ATOM 674 C CA . ILE A 1 87 ? -12.740 0.634 3.147 1.00 90.00 87 ILE A CA 1
ATOM 675 C C . ILE A 1 87 ? -13.796 0.539 2.040 1.00 90.00 87 ILE A C 1
ATOM 677 O O . ILE A 1 87 ? -14.523 1.491 1.767 1.00 90.00 87 ILE A O 1
ATOM 681 N N . GLY A 1 88 ? -13.914 -0.640 1.429 1.00 89.19 88 GLY A N 1
ATOM 682 C CA . GLY A 1 88 ? -14.828 -0.893 0.318 1.00 89.19 88 GLY A CA 1
ATOM 683 C C . GLY A 1 88 ? -14.167 -0.683 -1.041 1.00 89.19 88 GLY A C 1
ATOM 684 O O . GLY A 1 88 ? -12.947 -0.784 -1.172 1.00 89.19 88 GLY A O 1
ATOM 685 N N . THR A 1 89 ? -14.985 -0.467 -2.069 1.00 91.75 89 THR A N 1
ATOM 686 C CA . THR A 1 89 ? -14.517 -0.282 -3.448 1.00 91.75 89 THR A CA 1
ATOM 687 C C . THR A 1 89 ? -14.156 1.176 -3.700 1.00 91.75 89 THR A C 1
ATOM 689 O O . THR A 1 89 ? -14.923 2.076 -3.365 1.00 91.75 89 THR A O 1
ATOM 692 N N . TRP A 1 90 ? -13.009 1.410 -4.328 1.00 92.81 90 TRP A N 1
ATOM 693 C CA . TRP A 1 90 ? -12.513 2.741 -4.660 1.00 92.81 90 TRP A CA 1
ATOM 694 C C . TRP A 1 90 ? -11.672 2.717 -5.937 1.00 92.81 90 TRP A C 1
ATOM 696 O O . TRP A 1 90 ? -11.287 1.660 -6.434 1.00 92.81 90 TRP A O 1
ATOM 706 N N . ARG A 1 91 ? -11.407 3.898 -6.496 1.00 91.69 91 ARG A N 1
ATOM 707 C CA . ARG A 1 91 ? -10.639 4.066 -7.732 1.00 91.69 91 ARG A CA 1
ATOM 708 C C . ARG A 1 91 ? -9.328 4.766 -7.415 1.00 91.69 91 ARG A C 1
ATOM 710 O O . ARG A 1 91 ? -9.331 5.862 -6.864 1.00 91.69 91 ARG A O 1
ATOM 717 N N . GLU A 1 92 ? -8.225 4.134 -7.780 1.00 89.50 92 GLU A N 1
ATOM 718 C CA . GLU A 1 92 ? -6.897 4.728 -7.700 1.00 89.50 92 GLU A CA 1
ATOM 719 C C . GLU A 1 92 ? -6.520 5.297 -9.056 1.00 89.50 92 GLU A C 1
ATOM 721 O O . GLU A 1 92 ? -6.408 4.550 -10.029 1.00 89.50 92 GLU A O 1
ATOM 726 N N . GLU A 1 93 ? -6.293 6.603 -9.102 1.00 88.19 93 GLU A N 1
ATOM 727 C CA . GLU A 1 93 ? -5.705 7.268 -10.258 1.00 88.19 93 GLU A CA 1
ATOM 728 C C . GLU A 1 93 ? -4.191 7.352 -10.076 1.00 88.19 93 GLU A C 1
ATOM 730 O O . GLU A 1 93 ? -3.683 7.579 -8.974 1.00 88.19 93 GLU A O 1
ATOM 735 N N . TYR A 1 94 ? -3.455 7.118 -11.157 1.00 82.25 94 TYR A N 1
ATOM 736 C CA . TYR A 1 94 ? -2.006 7.228 -11.163 1.00 82.25 94 TYR A CA 1
ATOM 737 C C . TYR A 1 94 ? -1.544 7.931 -12.432 1.00 82.25 94 TYR A C 1
ATOM 739 O O . TYR A 1 94 ? -2.044 7.679 -13.528 1.00 82.25 94 TYR A O 1
ATOM 747 N N . GLU A 1 95 ? -0.571 8.818 -12.273 1.00 78.19 95 GLU A N 1
ATOM 748 C CA . GLU A 1 95 ? 0.029 9.558 -13.374 1.00 78.19 95 GLU A CA 1
ATOM 749 C C . GLU A 1 95 ? 1.345 8.908 -13.801 1.00 78.19 95 GLU A C 1
ATOM 751 O O . GLU A 1 95 ? 2.118 8.429 -12.969 1.00 78.19 95 GLU A O 1
ATOM 756 N N . GLY A 1 96 ? 1.607 8.922 -15.108 1.00 78.81 96 GLY A N 1
ATOM 757 C CA . GLY A 1 96 ? 2.825 8.359 -15.683 1.00 78.81 96 GLY A CA 1
ATOM 758 C C . GLY A 1 96 ? 2.947 6.843 -15.518 1.00 78.81 96 GLY A C 1
ATOM 759 O O . GLY A 1 96 ? 1.964 6.128 -15.323 1.00 78.81 96 GLY A O 1
ATOM 760 N N . ASP A 1 97 ? 4.177 6.356 -15.637 1.00 71.56 97 ASP A N 1
ATOM 761 C CA . ASP A 1 97 ? 4.461 4.927 -15.627 1.00 71.56 97 ASP A CA 1
ATOM 762 C C . ASP A 1 97 ? 4.347 4.353 -14.212 1.00 71.56 97 ASP A C 1
ATOM 764 O O . ASP A 1 97 ? 5.027 4.772 -13.271 1.00 71.56 97 ASP A O 1
ATOM 768 N N . SER A 1 98 ? 3.496 3.344 -14.063 1.00 70.12 98 SER A N 1
ATOM 769 C CA . SER A 1 98 ? 3.302 2.638 -12.807 1.00 70.12 98 SER A CA 1
ATOM 770 C C . SER A 1 98 ? 4.193 1.408 -12.736 1.00 70.12 98 SER A C 1
ATOM 772 O O . SER A 1 98 ? 4.110 0.507 -13.567 1.00 70.12 98 SER A O 1
ATOM 774 N N . THR A 1 99 ? 4.953 1.286 -11.645 1.00 65.31 99 THR A N 1
ATOM 775 C CA . THR A 1 99 ? 5.679 0.046 -11.311 1.00 65.31 99 THR A CA 1
ATOM 776 C C . THR A 1 99 ? 4.742 -1.153 -11.131 1.00 65.31 99 THR A C 1
ATOM 778 O O . THR A 1 99 ? 5.196 -2.286 -11.115 1.00 65.31 99 THR A O 1
ATOM 781 N N . LEU A 1 100 ? 3.443 -0.916 -10.933 1.00 68.44 100 LEU A N 1
ATOM 782 C CA . LEU A 1 100 ? 2.449 -1.964 -10.737 1.00 68.44 100 LEU A CA 1
ATOM 783 C C . LEU A 1 100 ? 1.558 -2.190 -11.952 1.00 68.44 100 LEU A C 1
ATOM 785 O O . LEU A 1 100 ? 0.926 -3.237 -11.998 1.00 68.44 100 LEU A O 1
ATOM 789 N N . PHE A 1 101 ? 1.429 -1.231 -12.866 1.00 71.12 101 PHE A N 1
ATOM 790 C CA . PHE A 1 101 ? 0.428 -1.278 -13.941 1.00 71.12 101 PHE A CA 1
ATOM 791 C C . PHE A 1 101 ? 1.009 -0.990 -15.329 1.00 71.12 101 PHE A C 1
ATOM 793 O O . PHE A 1 101 ? 0.265 -0.992 -16.305 1.00 71.12 101 PHE A O 1
ATOM 800 N N . GLY A 1 102 ? 2.326 -0.802 -15.424 1.00 65.88 102 GLY A N 1
ATOM 801 C CA . GLY A 1 102 ? 3.011 -0.523 -16.676 1.00 65.88 102 GLY A CA 1
ATOM 802 C C . GLY A 1 102 ? 2.952 0.954 -17.080 1.00 65.88 102 GLY A C 1
ATOM 803 O O . GLY A 1 102 ? 2.600 1.812 -16.263 1.00 65.88 102 GLY A O 1
ATOM 804 N N . PRO A 1 103 ? 3.358 1.261 -18.322 1.00 66.19 103 PRO A N 1
ATOM 805 C CA . PRO A 1 103 ? 3.522 2.628 -18.785 1.00 66.19 103 PRO A CA 1
ATOM 806 C C . PRO A 1 103 ? 2.196 3.335 -19.074 1.00 66.19 103 PRO A C 1
ATOM 808 O O . PRO A 1 103 ? 1.212 2.709 -19.469 1.00 66.19 103 PRO A O 1
ATOM 811 N N . GLY A 1 104 ? 2.217 4.662 -18.947 1.00 69.31 104 GLY A N 1
ATOM 812 C CA . GLY A 1 104 ? 1.058 5.526 -19.144 1.00 69.31 104 GLY A CA 1
ATOM 813 C C . GLY A 1 104 ? 0.151 5.585 -17.915 1.00 69.31 104 GLY A C 1
ATOM 814 O O . GLY A 1 104 ? -0.241 4.561 -17.354 1.00 69.31 104 GLY A O 1
ATOM 815 N N . GLY A 1 105 ? -0.197 6.810 -17.513 1.00 78.19 105 GLY A N 1
ATOM 816 C CA . GLY A 1 105 ? -1.134 7.037 -16.418 1.00 78.19 105 GLY A CA 1
ATOM 817 C C . GLY A 1 105 ? -2.479 6.357 -16.674 1.00 78.19 105 GLY A C 1
ATOM 818 O O . GLY A 1 105 ? -2.848 6.054 -17.811 1.00 78.19 105 GLY A O 1
ATOM 819 N N . GLY A 1 106 ? -3.231 6.114 -15.611 1.00 84.44 106 GLY A N 1
ATOM 820 C CA . GLY A 1 106 ? -4.481 5.385 -15.707 1.00 84.44 106 GLY A CA 1
ATOM 821 C C . GLY A 1 106 ? -5.249 5.355 -14.401 1.00 84.44 106 GLY A C 1
ATOM 822 O O . GLY A 1 106 ? -4.979 6.106 -13.465 1.00 84.44 106 GLY A O 1
ATOM 823 N N . ALA A 1 107 ? -6.233 4.464 -14.362 1.00 86.00 107 ALA A N 1
ATOM 824 C CA . ALA A 1 107 ? -7.010 4.213 -13.168 1.00 86.00 107 ALA A CA 1
ATOM 825 C C . ALA A 1 107 ? -7.225 2.718 -12.969 1.00 86.00 107 ALA A C 1
ATOM 827 O O . ALA A 1 107 ? -7.439 1.977 -13.932 1.00 86.00 107 ALA A O 1
ATOM 828 N N . VAL A 1 108 ? -7.199 2.292 -11.711 1.00 86.44 108 VAL A N 1
ATOM 829 C CA . VAL A 1 108 ? -7.466 0.914 -11.306 1.00 86.44 108 VAL A CA 1
ATOM 830 C C . VAL A 1 108 ? -8.559 0.893 -10.245 1.00 86.44 108 VAL A C 1
ATOM 832 O O . VAL A 1 108 ? -8.549 1.689 -9.305 1.00 86.44 108 VAL A O 1
ATOM 835 N N . GLU A 1 109 ? -9.520 -0.014 -10.400 1.00 89.88 109 GLU A N 1
ATOM 836 C CA . GLU A 1 109 ? -10.506 -0.275 -9.354 1.00 89.88 109 GLU A CA 1
ATOM 837 C C . GLU A 1 109 ? -9.879 -1.162 -8.285 1.00 89.88 109 GLU A C 1
ATOM 839 O O . GLU A 1 109 ? -9.216 -2.164 -8.572 1.00 89.88 109 GLU A O 1
ATOM 844 N N . ARG A 1 110 ? -10.063 -0.767 -7.033 1.00 89.94 110 ARG A N 1
ATOM 845 C CA . ARG A 1 110 ? -9.509 -1.423 -5.861 1.00 89.94 110 ARG A CA 1
ATOM 846 C C . ARG A 1 110 ? -10.607 -1.716 -4.867 1.00 89.94 110 ARG A C 1
ATOM 848 O O . ARG A 1 110 ? -11.625 -1.030 -4.826 1.00 89.94 110 ARG A O 1
ATOM 855 N N . ARG A 1 111 ? -10.373 -2.726 -4.040 1.00 90.06 111 ARG A N 1
ATOM 856 C CA . ARG A 1 111 ? -11.230 -3.027 -2.901 1.00 90.06 111 ARG A CA 1
ATOM 857 C C . ARG A 1 111 ? -10.365 -3.241 -1.672 1.00 90.06 111 ARG A C 1
ATOM 859 O O . ARG A 1 111 ? -9.483 -4.096 -1.689 1.00 90.06 111 ARG A O 1
ATOM 866 N N . THR A 1 112 ? -10.625 -2.468 -0.624 1.00 90.50 112 THR A N 1
ATOM 867 C CA . THR A 1 112 ? -9.958 -2.619 0.672 1.00 90.50 112 THR A CA 1
ATOM 868 C C . THR A 1 112 ? -10.914 -3.244 1.668 1.00 90.50 112 THR A C 1
ATOM 870 O O . THR A 1 112 ? -12.048 -2.782 1.822 1.00 90.50 112 THR A O 1
ATOM 873 N N . VAL A 1 113 ? -10.473 -4.293 2.347 1.00 87.06 113 VAL A N 1
ATOM 874 C CA . VAL A 1 113 ? -11.277 -5.022 3.328 1.00 87.06 113 VAL A CA 1
ATOM 875 C C . VAL A 1 113 ? -10.406 -5.471 4.493 1.00 87.06 113 VAL A C 1
ATOM 877 O O . VAL A 1 113 ? -9.200 -5.665 4.344 1.00 87.06 113 VAL A O 1
ATOM 880 N N . TRP A 1 114 ? -11.039 -5.661 5.645 1.00 83.19 114 TRP A N 1
ATOM 881 C CA . TRP A 1 114 ? -10.444 -6.377 6.764 1.00 83.19 114 TRP A CA 1
ATOM 882 C C . TRP A 1 114 ? -10.839 -7.845 6.669 1.00 83.19 114 TRP A C 1
ATOM 884 O O . TRP A 1 114 ? -12.030 -8.159 6.616 1.00 83.19 114 TRP A O 1
ATOM 894 N N . LEU A 1 115 ? -9.849 -8.729 6.613 1.00 79.56 115 LEU A N 1
ATOM 895 C CA . LEU A 1 115 ? -10.049 -10.174 6.584 1.00 79.56 115 LEU A CA 1
ATOM 896 C C . LEU A 1 115 ? -9.585 -10.768 7.900 1.00 79.56 115 LEU A C 1
ATOM 898 O O . LEU A 1 115 ? -8.516 -10.408 8.381 1.00 79.56 115 LEU A O 1
ATOM 902 N N . HIS A 1 116 ? -10.353 -11.706 8.448 1.00 73.81 116 HIS A N 1
ATOM 903 C CA . HIS A 1 116 ? -9.821 -12.576 9.484 1.00 73.81 116 HIS A CA 1
ATOM 904 C C . HIS A 1 116 ? -8.818 -13.529 8.825 1.00 73.81 116 HIS A C 1
ATOM 906 O O . HIS A 1 116 ? -9.210 -14.382 8.031 1.00 73.81 116 HIS A O 1
ATOM 912 N N . GLU A 1 117 ? -7.540 -13.366 9.131 1.00 70.69 117 GLU A N 1
ATOM 913 C CA . GLU A 1 117 ? -6.433 -14.117 8.558 1.00 70.69 117 GLU A CA 1
ATOM 914 C C . GLU A 1 117 ? -5.676 -14.837 9.673 1.00 70.69 117 GLU A C 1
ATOM 916 O O . GLU A 1 117 ? -4.796 -14.232 10.277 1.00 70.69 117 GLU A O 1
ATOM 921 N N . PRO A 1 118 ? -5.988 -16.116 9.957 1.00 64.44 118 PRO A N 1
ATOM 922 C CA . PRO A 1 118 ? -5.418 -16.851 11.081 1.00 64.44 118 PRO A CA 1
ATOM 923 C C . PRO A 1 118 ? -3.887 -16.935 11.114 1.00 64.44 118 PRO A C 1
ATOM 925 O O . PRO A 1 118 ? -3.313 -17.247 12.153 1.00 64.44 118 PRO A O 1
ATOM 928 N N . SER A 1 119 ? -3.212 -16.697 9.991 1.00 61.78 119 SER A N 1
ATOM 929 C CA . SER A 1 119 ? -1.750 -16.646 9.940 1.00 61.78 119 SER A CA 1
ATOM 930 C C . SER A 1 119 ? -1.164 -15.237 10.078 1.00 61.78 119 SER A C 1
ATOM 932 O O . SER A 1 119 ? 0.055 -15.099 10.175 1.00 61.78 119 SER A O 1
ATOM 934 N N . ALA A 1 120 ? -1.997 -14.192 10.134 1.00 61.59 120 ALA A N 1
ATOM 935 C CA . ALA A 1 120 ? -1.552 -12.841 10.446 1.00 61.59 120 ALA A CA 1
ATOM 936 C C . ALA A 1 120 ? -0.919 -12.853 11.845 1.00 61.59 120 ALA A C 1
ATOM 938 O O . ALA A 1 120 ? -1.575 -13.186 12.831 1.00 61.59 120 ALA A O 1
ATOM 939 N N . ASP A 1 121 ? 0.379 -12.551 11.900 1.00 55.03 121 ASP A N 1
ATOM 940 C CA . ASP A 1 121 ? 1.194 -12.501 13.117 1.00 55.03 121 ASP A CA 1
ATOM 941 C C . ASP A 1 121 ? 1.411 -13.848 13.842 1.00 55.03 121 ASP A C 1
ATOM 943 O O . ASP A 1 121 ? 1.698 -13.869 15.041 1.00 55.03 121 ASP A O 1
ATOM 947 N N . SER A 1 122 ? 1.347 -14.991 13.135 1.00 52.62 122 SER A N 1
ATOM 948 C CA . SER A 1 122 ? 1.605 -16.318 13.737 1.00 52.62 122 SER A CA 1
ATOM 949 C C . SER A 1 122 ? 3.016 -16.479 14.325 1.00 52.62 122 SER A C 1
ATOM 951 O O . SER A 1 122 ? 3.227 -17.331 15.188 1.00 52.62 122 SER A O 1
ATOM 953 N N . ASP A 1 123 ? 3.957 -15.626 13.916 1.00 47.94 123 ASP A N 1
ATOM 954 C CA . ASP A 1 123 ? 5.325 -15.583 14.427 1.00 47.94 123 ASP A CA 1
ATOM 955 C C . ASP A 1 123 ? 5.510 -14.400 15.403 1.00 47.94 123 ASP A C 1
ATOM 957 O O . ASP A 1 123 ? 6.150 -13.401 15.091 1.00 47.94 123 ASP A O 1
ATOM 961 N N . ALA A 1 124 ? 4.952 -14.556 16.609 1.00 42.03 124 ALA A N 1
ATOM 962 C CA . ALA A 1 124 ? 5.306 -13.876 17.863 1.00 42.03 124 ALA A CA 1
ATOM 963 C C . ALA A 1 124 ? 5.230 -12.329 17.940 1.00 42.03 124 ALA A C 1
ATOM 965 O O . ALA A 1 124 ? 6.164 -11.616 17.577 1.00 42.03 124 ALA A O 1
ATOM 966 N N . GLN A 1 125 ? 4.229 -11.821 18.673 1.00 41.94 125 GLN A N 1
ATOM 967 C CA . GLN A 1 125 ? 4.379 -10.589 19.458 1.00 41.94 125 GLN A CA 1
ATOM 968 C C . GLN A 1 125 ? 4.358 -10.902 20.960 1.00 41.94 125 GLN A C 1
ATOM 970 O O . GLN A 1 125 ? 3.309 -10.959 21.596 1.00 41.94 125 GLN A O 1
ATOM 975 N N . VAL A 1 126 ? 5.545 -11.077 21.550 1.00 43.19 126 VAL A N 1
ATOM 976 C CA . VAL A 1 126 ? 5.743 -10.774 22.974 1.00 43.19 126 VAL A CA 1
ATOM 977 C C . VAL A 1 126 ? 5.900 -9.260 23.057 1.00 43.19 126 VAL A C 1
ATOM 979 O O . VAL A 1 126 ? 6.997 -8.727 22.913 1.00 43.19 126 VAL A O 1
ATOM 982 N N . ILE A 1 127 ? 4.784 -8.560 23.219 1.00 42.88 127 ILE A N 1
ATOM 983 C CA . ILE A 1 127 ? 4.771 -7.142 23.580 1.00 42.88 127 ILE A CA 1
ATOM 984 C C . ILE A 1 127 ? 4.678 -7.029 25.103 1.00 42.88 127 ILE A C 1
ATOM 986 O O . ILE A 1 127 ? 3.992 -7.816 25.754 1.00 42.88 127 ILE A O 1
ATOM 990 N N . ASN A 1 128 ? 5.461 -6.093 25.647 1.00 37.75 128 ASN A N 1
ATOM 991 C CA . ASN A 1 128 ? 5.675 -5.831 27.070 1.00 37.75 128 ASN A CA 1
ATOM 992 C C . ASN A 1 128 ? 4.415 -5.982 27.939 1.00 37.75 128 ASN A C 1
ATOM 994 O O . ASN A 1 128 ? 3.317 -5.596 27.549 1.00 37.75 128 ASN A O 1
ATOM 998 N N . GLU A 1 129 ? 4.644 -6.517 29.139 1.00 43.22 129 GLU A N 1
ATOM 999 C CA . GLU A 1 129 ? 3.715 -6.732 30.249 1.00 43.22 129 GLU A CA 1
ATOM 1000 C C . GLU A 1 129 ? 2.388 -5.947 30.178 1.00 43.22 129 GLU A C 1
ATOM 1002 O O . GLU A 1 129 ? 2.337 -4.743 30.422 1.00 43.22 129 GLU A O 1
ATOM 1007 N N . GLY A 1 130 ? 1.284 -6.669 29.948 1.00 38.88 130 GLY A N 1
ATOM 1008 C CA . GLY A 1 130 ? -0.002 -6.304 30.552 1.00 38.88 130 GLY A CA 1
ATOM 1009 C C . GLY A 1 130 ? -1.188 -5.999 29.639 1.00 38.88 130 GLY A C 1
ATOM 1010 O O . GLY A 1 130 ? -2.272 -5.797 30.178 1.00 38.88 130 GLY A O 1
ATOM 1011 N N . LEU A 1 131 ? -1.065 -6.023 28.308 1.00 36.66 131 LEU A N 1
ATOM 1012 C CA . LEU A 1 131 ? -2.231 -5.876 27.423 1.00 36.66 131 LEU A CA 1
ATOM 1013 C C . LEU A 1 131 ? -2.211 -6.911 26.284 1.00 36.66 131 LEU A C 1
ATOM 1015 O O . LEU A 1 131 ? -1.792 -6.633 25.165 1.00 36.66 131 LEU A O 1
ATOM 1019 N N . LEU A 1 132 ? -2.699 -8.123 26.572 1.00 38.53 132 LEU A N 1
ATOM 1020 C CA . LEU A 1 132 ? -3.117 -9.089 25.549 1.00 38.53 132 LEU A CA 1
ATOM 1021 C C . LEU A 1 132 ? -4.416 -8.588 24.907 1.00 38.53 132 LEU A C 1
ATOM 1023 O O . LEU A 1 132 ? -5.507 -9.080 25.182 1.00 38.53 132 LEU A O 1
ATOM 1027 N N . LEU A 1 133 ? -4.303 -7.587 24.044 1.00 41.66 133 LEU A N 1
ATOM 1028 C CA . LEU A 1 133 ? -5.171 -7.560 22.885 1.00 41.66 133 LEU A CA 1
ATOM 1029 C C . LEU A 1 133 ? -4.447 -8.462 21.889 1.00 41.66 133 LEU A C 1
ATOM 1031 O O . LEU A 1 133 ? -3.441 -8.056 21.323 1.00 41.66 133 LEU A O 1
ATOM 1035 N N . THR A 1 134 ? -4.894 -9.700 21.696 1.00 49.50 134 THR A N 1
ATOM 1036 C CA . THR A 1 134 ? -4.812 -10.249 20.343 1.00 49.50 134 THR A CA 1
ATOM 1037 C C . THR A 1 134 ? -6.036 -9.667 19.650 1.00 49.50 134 THR A C 1
ATOM 1039 O O . THR A 1 134 ? -7.094 -10.303 19.721 1.00 49.50 134 THR A O 1
ATOM 1042 N N . PRO A 1 135 ? -5.986 -8.433 19.083 1.00 47.38 135 PRO A N 1
ATOM 1043 C CA . PRO A 1 135 ? -6.999 -8.083 18.102 1.00 47.38 135 PRO A CA 1
ATOM 1044 C C . PRO A 1 135 ? -6.945 -9.239 17.115 1.00 47.38 135 PRO A C 1
ATOM 1046 O O . PRO A 1 135 ? -5.842 -9.661 16.755 1.00 47.38 135 PRO A O 1
ATOM 1049 N N . GLY A 1 136 ? -8.099 -9.856 16.850 1.00 54.19 136 GLY A N 1
ATOM 1050 C CA . GLY A 1 136 ? -8.164 -11.070 16.052 1.00 54.19 136 GLY A CA 1
ATOM 1051 C C . GLY A 1 136 ? -7.211 -10.942 14.875 1.00 54.19 136 GLY A C 1
ATOM 1052 O O . GLY A 1 136 ? -7.083 -9.864 14.314 1.00 54.19 136 GLY A O 1
ATOM 1053 N N . GLN A 1 137 ? -6.466 -12.001 14.610 1.00 69.75 137 GLN A N 1
ATOM 1054 C CA . GLN A 1 137 ? -5.762 -12.287 13.369 1.00 69.75 137 GLN A CA 1
ATOM 1055 C C . GLN A 1 137 ? -6.424 -11.584 12.168 1.00 69.75 137 GLN A C 1
ATOM 1057 O O . GLN A 1 137 ? -7.327 -12.135 11.547 1.00 69.75 137 GLN A O 1
ATOM 1062 N N . LEU A 1 138 ? -6.067 -10.326 11.898 1.00 74.00 138 LEU A N 1
ATOM 1063 C CA . LEU A 1 138 ? -6.802 -9.431 11.003 1.00 74.00 138 LEU A CA 1
ATOM 1064 C C . LEU A 1 138 ? -5.813 -8.828 10.016 1.00 74.00 138 LEU A C 1
ATOM 1066 O O . LEU A 1 138 ? -4.858 -8.156 10.397 1.00 74.00 138 LEU A O 1
ATOM 1070 N N . ALA A 1 139 ? -6.080 -9.021 8.731 1.00 80.19 139 ALA A N 1
ATOM 1071 C CA . ALA A 1 139 ? -5.306 -8.443 7.648 1.00 80.19 139 ALA A CA 1
ATOM 1072 C C . ALA A 1 139 ? -6.066 -7.273 7.014 1.00 80.19 139 ALA A C 1
ATOM 1074 O O . ALA A 1 139 ? -7.233 -7.405 6.636 1.00 80.19 139 ALA A O 1
ATOM 1075 N N . HIS A 1 140 ? -5.386 -6.137 6.849 1.00 85.94 140 HIS A N 1
ATOM 1076 C CA . HIS A 1 140 ? -5.864 -5.031 6.023 1.00 85.94 140 HIS A CA 1
ATOM 1077 C C . HIS A 1 140 ? -5.445 -5.272 4.572 1.00 85.94 140 HIS A C 1
ATOM 1079 O O . HIS A 1 140 ? -4.305 -5.019 4.173 1.00 85.94 140 HIS A O 1
ATOM 1085 N N . THR A 1 141 ? -6.362 -5.813 3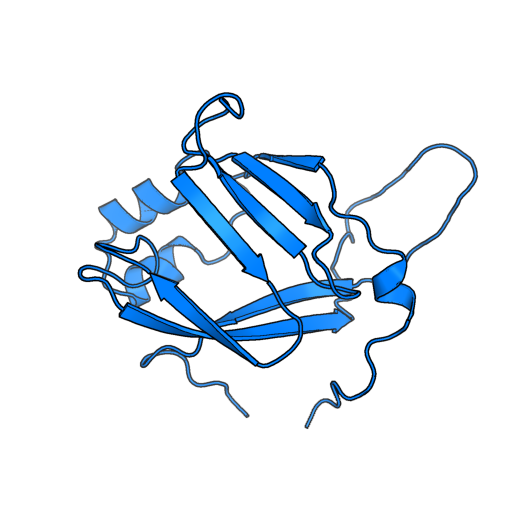.778 1.00 86.62 141 THR A N 1
ATOM 1086 C CA . THR A 1 141 ? -6.076 -6.302 2.430 1.00 86.62 141 THR A CA 1
ATOM 1087 C C . THR A 1 141 ? -6.618 -5.342 1.385 1.00 86.62 141 THR A C 1
ATOM 1089 O O . THR A 1 141 ? -7.781 -4.953 1.434 1.00 86.62 141 THR A O 1
ATOM 1092 N N . THR A 1 142 ? -5.789 -4.992 0.398 1.00 88.81 142 THR A N 1
ATOM 1093 C CA . THR A 1 1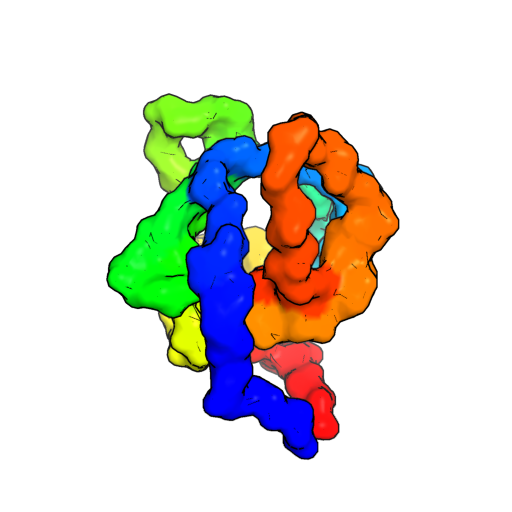42 ? -6.220 -4.262 -0.802 1.00 88.81 142 THR A CA 1
ATOM 1094 C C . THR A 1 142 ? -6.018 -5.126 -2.036 1.00 88.81 142 THR A C 1
ATOM 1096 O O . THR A 1 142 ? -4.890 -5.493 -2.366 1.00 88.81 142 THR A O 1
ATOM 1099 N N . THR A 1 143 ? -7.101 -5.414 -2.749 1.00 87.06 143 THR A N 1
ATOM 1100 C CA . THR A 1 143 ? -7.063 -6.085 -4.052 1.00 87.06 143 THR A CA 1
ATOM 1101 C C . THR A 1 143 ? -7.219 -5.064 -5.177 1.00 87.06 143 THR A C 1
ATOM 1103 O O . THR A 1 143 ? -7.667 -3.936 -4.969 1.00 87.06 143 THR A O 1
ATOM 1106 N N . SER A 1 144 ? -6.775 -5.412 -6.384 1.00 83.75 144 SER A N 1
ATOM 1107 C CA . SER A 1 144 ? -6.893 -4.557 -7.570 1.00 83.75 144 SER A CA 1
ATOM 1108 C C . SER A 1 144 ? -7.526 -5.350 -8.704 1.00 83.75 144 SER A C 1
ATOM 1110 O O . SER A 1 144 ? -7.025 -6.419 -9.056 1.00 83.75 144 SER A O 1
ATOM 1112 N N . ALA A 1 145 ? -8.589 -4.813 -9.295 1.00 79.12 145 ALA A N 1
ATOM 1113 C CA . ALA A 1 145 ? -9.181 -5.354 -10.504 1.00 79.12 145 ALA A CA 1
ATOM 1114 C C . ALA A 1 145 ? -8.214 -5.103 -11.665 1.00 79.12 145 ALA A C 1
ATOM 1116 O O . ALA A 1 145 ? -7.948 -3.968 -12.056 1.00 79.12 145 ALA A O 1
ATOM 1117 N N . THR A 1 146 ? -7.644 -6.171 -12.211 1.00 67.38 146 THR A N 1
ATOM 1118 C CA . THR A 1 146 ? -6.770 -6.092 -13.386 1.00 67.38 146 THR A CA 1
ATOM 1119 C C . THR A 1 146 ? -7.375 -6.929 -14.501 1.00 67.38 146 THR A C 1
ATOM 1121 O O . THR A 1 146 ? -8.062 -7.910 -14.231 1.00 67.38 146 THR A O 1
ATOM 1124 N N . LYS A 1 147 ? -7.088 -6.600 -15.768 1.00 58.91 147 LYS A N 1
ATOM 1125 C CA . LYS A 1 147 ? -7.562 -7.391 -16.924 1.00 58.91 147 LYS A CA 1
ATOM 1126 C C . LYS A 1 147 ? -7.142 -8.872 -16.868 1.00 58.91 147 LYS A C 1
ATOM 1128 O O . LYS A 1 147 ? -7.737 -9.694 -17.553 1.00 58.91 147 LYS A O 1
ATOM 1133 N N . LEU A 1 148 ? -6.117 -9.192 -16.074 1.00 53.84 148 LEU A N 1
ATOM 1134 C CA . LEU A 1 148 ? -5.563 -10.535 -15.893 1.00 53.84 148 LEU A CA 1
ATOM 1135 C C . LEU A 1 148 ? -6.008 -11.203 -14.581 1.00 53.84 148 LEU A C 1
ATOM 1137 O O . LEU A 1 148 ? -5.865 -12.413 -14.433 1.00 53.84 148 LEU A O 1
ATOM 1141 N N . GLY A 1 149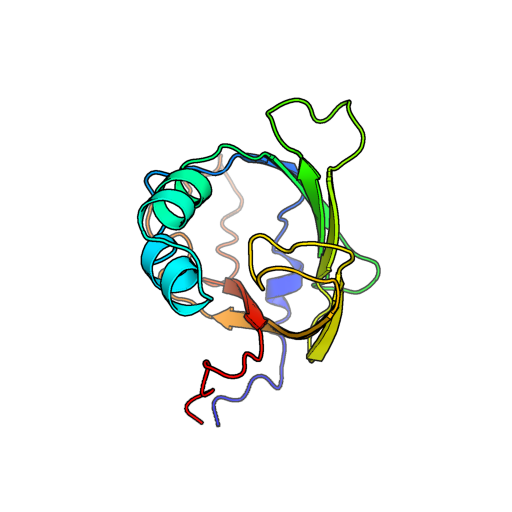 ? -6.561 -10.439 -13.637 1.00 45.59 149 GLY A N 1
ATOM 1142 C CA . GLY A 1 149 ? -7.051 -10.939 -12.360 1.00 45.59 149 GLY A CA 1
ATOM 1143 C C . GLY A 1 149 ? -8.528 -11.283 -12.461 1.00 45.59 149 GLY A C 1
ATOM 1144 O O . GLY A 1 149 ? -9.377 -10.405 -12.339 1.00 45.59 149 GLY A O 1
ATOM 1145 N N . ARG A 1 150 ? -8.847 -12.566 -12.655 1.00 37.31 150 ARG A N 1
ATOM 1146 C CA . ARG A 1 150 ? -10.168 -13.066 -12.265 1.00 37.31 150 ARG A CA 1
ATOM 1147 C C . ARG A 1 150 ? -10.234 -12.998 -10.740 1.00 37.31 150 ARG A C 1
ATOM 1149 O O . ARG A 1 150 ? -9.490 -13.720 -10.082 1.00 37.31 150 ARG A O 1
ATOM 1156 N N . GLU A 1 151 ? -11.125 -12.179 -10.183 1.00 39.78 151 GLU A N 1
ATOM 1157 C CA . GLU A 1 151 ? -11.743 -12.569 -8.914 1.00 39.78 151 GLU A CA 1
ATOM 1158 C C . GLU A 1 151 ? -12.431 -13.902 -9.210 1.00 39.78 151 GLU A C 1
ATOM 1160 O O . GLU A 1 151 ? -13.391 -13.961 -9.981 1.00 39.78 151 GLU A O 1
ATOM 1165 N N . VAL A 1 152 ? -11.861 -15.004 -8.726 1.00 33.94 152 VAL A N 1
ATOM 1166 C CA . VAL A 1 152 ? -12.592 -16.266 -8.730 1.00 33.94 152 VAL A CA 1
ATOM 1167 C C . VAL A 1 152 ? -13.663 -16.093 -7.659 1.00 33.94 152 VAL A C 1
ATOM 1169 O O . VAL A 1 152 ? -13.347 -16.080 -6.470 1.00 33.94 152 VAL A O 1
ATOM 1172 N N . ALA A 1 153 ? -14.880 -15.814 -8.124 1.00 32.59 153 ALA A N 1
ATOM 1173 C CA . ALA A 1 153 ? -16.097 -15.731 -7.325 1.00 32.59 153 ALA A CA 1
ATOM 1174 C C . ALA A 1 153 ? -16.431 -17.069 -6.650 1.00 32.59 153 ALA A C 1
ATOM 1176 O O . ALA A 1 153 ? -16.117 -18.124 -7.253 1.00 32.59 153 ALA A O 1
#

Sequence (153 aa):
EPILSTLSPEFMLVDFTGTWSRDNARNVGLVEALQARGHSAEEAAASASKPYVQAWRRGAQPGEWVVATFRDDDTSAPPRRELLYPIGTWREEYEGDSTLFGPGGGAVERRTVWLHEPSADSDAQVINEGLLLTPGQLAHTTTSATKLGREVA

Secondary structure (DSSP, 8-state):
-----S--GGGGG----EEEE--GGG--SHHHHHHHTT--HHHHHHHHH---EEEEEE-SSTT-EEEEE-SSS-TTSPPSEEEEE-SEEEEEEE-S-BTTTBSS-EEEEEEEEEEE-TTTT-S----STT------SEEEEEEE--TT-----

pLDDT: mean 75.71, std 17.9, range [30.86, 96.12]

Radius of gyration: 16.87 Å; chains: 1; bounding box: 36×32×50 Å

Organism: NCBI:txid327968

Foldseek 3Di:
DPDLPDDDCLLLVDDPADKDKDPLVPDDCQLVQLVLLPDDSVLSVVVSPFIKMWGWDDDPDRNKIKIFIDRHPPPVDHGPDIDIDDAAKDKDWDAAADSNRGGGTDIWIKHWGKDQDQCQPVPDDPDDPDDPPPSGNIDGDMDIDDPSDDPPD